Protein AF-A0A7J2X1M9-F1 (afdb_monomer_lite)

Secondary structure (DSSP, 8-state):
---SHHHHHHHHHHHHHHTT-EEEEEEEETTTTEEEEEEEEEEEETTEEEEEEEEEEEEEESS-BTTHHHHHT-SS---EEEEEHHHHHHHHHTT--EEEEEETTS-EEEE-HHHHHHHHHHTT-EEE-TTT--EEEEEEGGGSEEE-S--

pLDDT: mean 91.97, std 7.59, range [44.28, 98.38]

Structure (mmCIF, N/CA/C/O backbone):
data_AF-A0A7J2X1M9-F1
#
_entry.id   AF-A0A7J2X1M9-F1
#
loop_
_atom_site.group_PDB
_atom_site.id
_atom_site.type_symbol
_atom_site.label_atom_id
_atom_site.label_alt_id
_atom_site.label_comp_id
_atom_site.label_asym_id
_atom_site.label_entity_id
_atom_site.label_seq_id
_atom_site.pdbx_PDB_ins_code
_atom_site.Cartn_x
_atom_site.Cartn_y
_atom_site.Cartn_z
_atom_site.occupancy
_atom_site.B_iso_or_equiv
_atom_site.auth_seq_id
_atom_site.auth_comp_id
_atom_site.auth_asym_id
_atom_site.auth_atom_id
_atom_site.pdbx_PDB_model_num
ATOM 1 N N . MET A 1 1 ? 13.468 11.947 7.287 1.00 73.00 1 MET A N 1
ATOM 2 C CA . MET A 1 1 ? 13.832 10.705 6.574 1.00 73.00 1 MET A CA 1
ATOM 3 C C . MET A 1 1 ? 13.543 9.525 7.494 1.00 73.00 1 MET A C 1
ATOM 5 O O . MET A 1 1 ? 13.814 9.646 8.677 1.00 73.00 1 MET A O 1
ATOM 9 N N . ILE A 1 2 ? 12.913 8.462 6.999 1.00 77.12 2 ILE A N 1
ATOM 10 C CA . ILE A 1 2 ? 12.613 7.226 7.734 1.00 77.12 2 ILE A CA 1
ATOM 11 C C . ILE A 1 2 ? 13.771 6.263 7.492 1.00 77.12 2 ILE A C 1
ATOM 13 O O . ILE A 1 2 ? 13.978 5.830 6.360 1.00 77.12 2 ILE A O 1
ATOM 17 N N . GLU A 1 3 ? 14.535 5.933 8.524 1.00 77.69 3 GLU A N 1
ATOM 18 C CA . GLU A 1 3 ? 15.701 5.048 8.384 1.00 77.69 3 GLU A CA 1
ATOM 19 C C . GLU A 1 3 ? 15.398 3.631 8.855 1.00 77.69 3 GLU A C 1
ATOM 21 O O . GLU A 1 3 ? 15.983 2.660 8.365 1.00 77.69 3 GLU A O 1
ATOM 26 N N . ARG A 1 4 ? 14.442 3.502 9.779 1.00 83.38 4 ARG A N 1
ATOM 27 C CA . ARG A 1 4 ? 14.062 2.227 10.383 1.00 83.38 4 ARG A CA 1
ATOM 28 C C . ARG A 1 4 ? 12.600 1.920 10.126 1.00 83.38 4 ARG A C 1
ATOM 30 O O . ARG A 1 4 ? 11.722 2.773 10.199 1.00 83.38 4 ARG A O 1
ATOM 37 N N . ILE A 1 5 ? 12.317 0.641 9.918 1.00 85.00 5 ILE A N 1
ATOM 38 C CA . ILE A 1 5 ? 10.947 0.169 9.709 1.00 85.00 5 ILE A CA 1
ATOM 39 C C . ILE A 1 5 ? 10.023 0.425 10.908 1.00 85.00 5 ILE A C 1
ATOM 41 O O . ILE A 1 5 ? 8.818 0.591 10.740 1.00 85.00 5 ILE A O 1
ATOM 45 N N . HIS A 1 6 ? 10.581 0.471 12.119 1.00 86.31 6 HIS A N 1
ATOM 46 C CA . HIS A 1 6 ? 9.833 0.793 13.331 1.00 86.31 6 HIS A CA 1
ATOM 47 C C . HIS A 1 6 ? 9.353 2.248 13.309 1.00 86.31 6 HIS A C 1
ATOM 49 O O . HIS A 1 6 ? 8.169 2.479 13.508 1.00 86.31 6 HIS A O 1
ATOM 55 N N . GLU A 1 7 ? 10.206 3.200 12.912 1.00 88.69 7 GLU A N 1
ATOM 56 C CA . GLU A 1 7 ? 9.814 4.612 12.743 1.00 88.69 7 GLU A CA 1
ATOM 57 C C . GLU A 1 7 ? 8.686 4.758 11.721 1.00 88.69 7 GLU A C 1
ATOM 59 O O . GLU A 1 7 ? 7.741 5.520 11.905 1.00 88.69 7 GLU A O 1
ATOM 64 N N . ALA A 1 8 ? 8.780 3.997 10.634 1.00 89.06 8 ALA A N 1
ATOM 65 C CA . ALA A 1 8 ? 7.771 3.959 9.593 1.00 89.06 8 ALA A CA 1
ATOM 66 C C . ALA A 1 8 ? 6.432 3.403 10.116 1.00 89.06 8 ALA A C 1
ATOM 68 O O . ALA A 1 8 ? 5.372 3.960 9.840 1.00 89.06 8 ALA A O 1
ATOM 69 N N . THR A 1 9 ? 6.502 2.345 10.929 1.00 92.50 9 THR A N 1
ATOM 70 C CA . THR A 1 9 ? 5.346 1.712 11.583 1.00 92.50 9 THR A CA 1
ATOM 71 C C . THR A 1 9 ? 4.675 2.675 12.551 1.00 92.50 9 THR A C 1
ATOM 73 O O . THR A 1 9 ? 3.455 2.815 12.513 1.00 92.50 9 THR A O 1
ATOM 76 N N . AS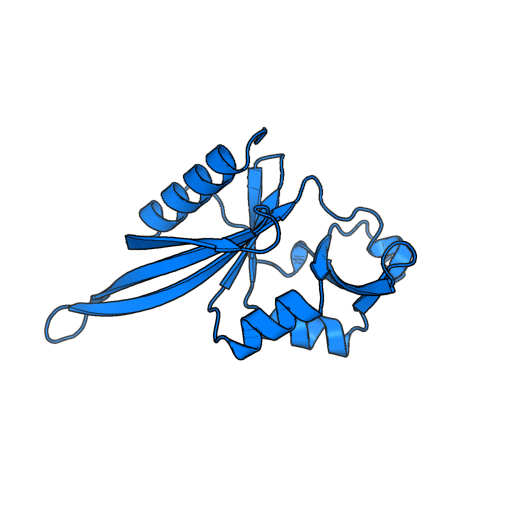P A 1 10 ? 5.457 3.387 13.360 1.00 92.44 10 ASP A N 1
ATOM 77 C CA . ASP A 1 10 ? 4.947 4.354 14.329 1.00 92.44 10 ASP A CA 1
ATOM 78 C C . ASP A 1 10 ? 4.287 5.552 13.649 1.00 92.44 10 ASP A C 1
ATOM 80 O O . ASP A 1 10 ? 3.246 6.020 14.103 1.00 92.44 10 ASP A O 1
ATOM 84 N N . LYS A 1 11 ? 4.850 6.035 12.535 1.00 91.56 11 LYS A N 1
ATOM 85 C CA . LYS A 1 11 ? 4.233 7.115 11.757 1.00 91.56 11 LYS A CA 1
ATOM 86 C C . LYS A 1 11 ? 2.890 6.698 11.165 1.00 91.56 11 LYS A C 1
ATOM 88 O O . LYS A 1 11 ? 1.919 7.431 11.318 1.00 91.56 11 LYS A O 1
ATOM 93 N N . VAL A 1 12 ? 2.813 5.518 10.546 1.00 94.12 12 VAL A N 1
ATOM 94 C CA . VAL A 1 12 ? 1.541 5.000 10.013 1.00 94.12 12 VAL A CA 1
ATOM 95 C C . VAL A 1 12 ? 0.530 4.786 11.137 1.00 94.12 12 VAL A C 1
ATOM 97 O O . VAL A 1 12 ? -0.627 5.163 10.991 1.00 94.12 12 VAL A O 1
ATOM 100 N N . LYS A 1 13 ? 0.962 4.234 12.277 1.00 95.31 13 LYS A N 1
ATOM 101 C CA . LYS A 1 13 ? 0.113 4.065 13.460 1.00 95.31 13 LYS A CA 1
ATOM 102 C C . LYS A 1 13 ? -0.481 5.403 13.911 1.00 95.31 13 LYS A C 1
ATOM 104 O O . LYS A 1 13 ? -1.699 5.508 13.997 1.00 95.31 13 LYS A O 1
ATOM 109 N N . LYS A 1 14 ? 0.360 6.420 14.133 1.00 93.81 14 LYS A N 1
ATOM 110 C CA . LYS A 1 14 ? -0.073 7.760 14.563 1.00 93.81 14 LYS A CA 1
ATOM 111 C C . LYS A 1 14 ? -1.048 8.393 13.576 1.00 93.81 14 LYS A C 1
ATOM 113 O O . LYS A 1 14 ? -2.052 8.956 13.993 1.00 93.81 14 LYS A O 1
ATOM 118 N N . LEU A 1 15 ? -0.774 8.273 12.279 1.00 93.88 15 LEU A N 1
ATOM 119 C CA . LEU A 1 15 ? -1.663 8.763 11.232 1.00 93.88 15 LEU A CA 1
ATOM 120 C C . LEU A 1 15 ? -3.033 8.068 11.283 1.00 93.88 15 LEU A C 1
ATOM 122 O O . LEU A 1 15 ? -4.062 8.732 11.264 1.00 93.88 15 LEU A O 1
ATOM 126 N N . LEU A 1 16 ? -3.067 6.736 11.381 1.00 94.19 16 LEU A N 1
ATOM 127 C CA . LEU A 1 16 ? -4.323 5.984 11.477 1.00 94.19 16 LEU A CA 1
ATOM 128 C C . LEU A 1 16 ? -5.107 6.343 12.749 1.00 94.19 16 LEU A C 1
ATOM 130 O O . LEU A 1 16 ? -6.327 6.476 12.696 1.00 94.19 16 LEU A O 1
ATOM 134 N N . GLU A 1 17 ? -4.418 6.550 13.870 1.00 94.38 17 GLU A N 1
ATOM 135 C CA . GLU A 1 17 ? -5.031 6.999 15.126 1.00 94.38 17 GLU A CA 1
ATOM 136 C C . GLU A 1 17 ? -5.632 8.405 14.999 1.00 94.38 17 GLU A C 1
ATOM 138 O O . GLU A 1 17 ? -6.779 8.609 15.397 1.00 94.38 17 GLU A O 1
ATOM 143 N N . LYS A 1 18 ? -4.925 9.346 14.357 1.00 92.69 18 LYS A N 1
ATOM 144 C CA . LYS A 1 18 ? -5.465 10.677 14.020 1.00 92.69 18 LYS A CA 1
ATOM 145 C C . LYS A 1 18 ? -6.706 10.598 13.127 1.00 92.69 18 LYS A C 1
ATOM 147 O O . LYS A 1 18 ? -7.650 11.354 13.320 1.00 92.69 18 LYS A O 1
ATOM 152 N N . LEU A 1 19 ? -6.744 9.644 12.194 1.00 91.12 19 LEU A N 1
ATOM 153 C CA . LEU A 1 19 ? -7.903 9.384 11.328 1.00 91.12 19 LEU A CA 1
ATOM 154 C C . LEU A 1 19 ? -9.072 8.678 12.053 1.00 91.12 19 LEU A C 1
ATOM 156 O O . LEU A 1 19 ? -10.083 8.348 11.425 1.00 91.12 19 LEU A O 1
ATOM 160 N N . GLY A 1 20 ? -8.956 8.446 13.365 1.00 92.81 20 GLY A N 1
ATOM 161 C CA . GLY A 1 20 ? -10.013 7.891 14.209 1.00 92.81 20 GLY A CA 1
ATOM 162 C C . GLY A 1 20 ? -10.056 6.364 14.253 1.00 92.81 20 GLY A C 1
ATOM 163 O O . GLY A 1 20 ? -11.079 5.800 14.644 1.00 92.81 20 GLY A O 1
ATOM 164 N N . TYR A 1 21 ? -8.984 5.681 13.845 1.00 95.69 21 TYR A N 1
ATOM 165 C CA . TYR A 1 21 ? -8.864 4.230 13.984 1.00 95.69 21 TYR A CA 1
ATOM 166 C C . TYR A 1 21 ? -8.164 3.852 15.290 1.00 95.69 21 TYR A C 1
ATOM 168 O O . TYR A 1 21 ? -7.210 4.488 15.722 1.00 95.69 21 TYR A O 1
ATOM 176 N N . THR A 1 22 ? -8.582 2.745 15.892 1.00 96.69 22 THR A N 1
ATOM 177 C CA . THR A 1 22 ? -7.855 2.089 16.978 1.00 96.69 22 THR A CA 1
ATOM 178 C C . THR A 1 22 ? -7.030 0.945 16.404 1.00 96.69 22 THR A C 1
ATOM 180 O O . THR A 1 22 ? -7.570 0.060 15.738 1.00 96.69 22 THR A O 1
ATOM 183 N N . VAL A 1 23 ? -5.719 0.943 16.659 1.00 96.69 23 VAL A N 1
ATOM 184 C CA . VAL A 1 23 ? -4.841 -0.163 16.257 1.00 96.69 23 VAL A CA 1
ATOM 185 C C . VAL A 1 23 ? -4.936 -1.289 17.281 1.00 96.69 23 VAL A C 1
ATOM 187 O O . VAL A 1 23 ? -4.403 -1.186 18.380 1.00 96.69 23 VAL A O 1
ATOM 190 N N . GLU A 1 24 ? -5.598 -2.381 16.907 1.00 96.62 24 GLU A N 1
ATOM 191 C CA . GLU A 1 24 ? -5.792 -3.547 17.778 1.00 96.62 24 GLU A CA 1
ATOM 192 C C . GLU A 1 24 ? -4.554 -4.449 17.766 1.00 96.62 24 GLU A C 1
ATOM 194 O O . GLU A 1 24 ? -4.132 -4.978 18.794 1.00 96.62 24 GLU A O 1
ATOM 199 N N . ARG A 1 25 ? -3.962 -4.649 16.581 1.00 96.50 25 ARG A N 1
ATOM 200 C CA . ARG A 1 25 ? -2.809 -5.536 16.404 1.00 96.50 25 ARG A CA 1
ATOM 201 C C . ARG A 1 25 ? -1.977 -5.152 15.188 1.00 96.50 25 ARG A C 1
ATOM 203 O O . ARG A 1 25 ? -2.509 -4.766 14.153 1.00 96.50 25 ARG A O 1
ATOM 210 N N . ILE A 1 26 ? -0.663 -5.353 15.290 1.00 95.62 26 ILE A N 1
ATOM 211 C CA . ILE A 1 26 ? 0.275 -5.249 14.166 1.00 95.62 26 ILE A CA 1
ATOM 212 C C . ILE A 1 26 ? 1.013 -6.584 14.029 1.00 95.62 26 ILE A C 1
ATOM 214 O O . ILE A 1 26 ? 1.640 -7.057 14.977 1.00 95.62 26 ILE A O 1
ATOM 218 N N . LYS A 1 27 ? 0.943 -7.207 12.850 1.00 94.19 27 LYS A N 1
ATOM 219 C CA . LYS A 1 27 ? 1.647 -8.455 12.519 1.00 94.19 27 LYS A CA 1
ATOM 220 C C . LYS A 1 27 ? 2.800 -8.176 11.560 1.00 94.19 27 LYS A C 1
ATOM 222 O O . LYS A 1 27 ? 2.651 -7.428 10.595 1.00 94.19 27 LYS A O 1
ATOM 227 N N . VAL A 1 28 ? 3.943 -8.805 11.808 1.00 90.62 28 VAL A N 1
ATOM 228 C CA . VAL A 1 28 ? 5.107 -8.773 10.914 1.00 90.62 28 VAL A CA 1
ATOM 229 C C . VAL A 1 28 ? 4.916 -9.804 9.806 1.00 90.62 28 VAL A C 1
ATOM 231 O O . VAL A 1 28 ? 4.659 -10.967 10.096 1.00 90.62 28 VAL A O 1
ATOM 234 N N . VAL A 1 29 ? 5.039 -9.385 8.545 1.00 87.56 29 VAL A N 1
ATOM 235 C CA . VAL A 1 29 ? 4.830 -10.249 7.369 1.00 87.56 29 VAL A CA 1
ATOM 236 C C . VAL A 1 29 ? 5.913 -10.004 6.310 1.00 87.56 29 VAL A C 1
ATOM 238 O O . VAL A 1 29 ? 6.565 -8.958 6.317 1.00 87.56 29 VAL A O 1
ATOM 241 N N . HIS A 1 30 ? 6.147 -11.001 5.447 1.00 77.25 30 HIS A N 1
ATOM 242 C CA . HIS A 1 30 ? 7.118 -10.996 4.337 1.00 77.25 30 HIS A CA 1
ATOM 243 C C . HIS A 1 30 ? 8.505 -10.424 4.695 1.00 77.25 30 HIS A C 1
ATOM 245 O O . HIS A 1 30 ? 8.815 -9.256 4.447 1.00 77.25 30 HIS A O 1
ATOM 251 N N . PHE A 1 31 ? 9.359 -11.273 5.283 1.00 68.31 31 PHE A N 1
ATOM 252 C CA . PHE A 1 31 ? 10.761 -10.964 5.626 1.00 68.31 31 PHE A CA 1
ATOM 253 C C . PHE A 1 31 ? 10.943 -9.703 6.476 1.00 68.31 31 PHE A C 1
ATOM 255 O O . PHE A 1 31 ? 11.950 -9.001 6.386 1.00 68.31 31 PHE A O 1
ATOM 262 N N . GLY A 1 32 ? 9.931 -9.378 7.277 1.00 70.06 32 GLY A N 1
ATOM 263 C CA . GLY A 1 32 ? 9.982 -8.243 8.174 1.00 70.06 32 GLY A CA 1
ATOM 264 C C . GLY A 1 32 ? 9.914 -6.890 7.486 1.00 70.06 32 GLY A C 1
ATOM 265 O O . GLY A 1 32 ? 10.090 -5.912 8.198 1.00 70.06 32 GLY A O 1
ATOM 266 N N . ARG A 1 33 ? 9.624 -6.792 6.180 1.00 78.38 33 ARG A N 1
ATOM 267 C CA . ARG A 1 33 ? 9.493 -5.512 5.454 1.00 78.38 33 ARG A CA 1
ATOM 268 C C . ARG A 1 33 ? 8.061 -5.072 5.211 1.00 78.38 33 ARG A C 1
ATOM 270 O O . ARG A 1 33 ? 7.861 -3.950 4.770 1.00 78.38 33 ARG A O 1
ATOM 277 N N . HIS A 1 34 ? 7.084 -5.913 5.518 1.00 92.31 34 HIS A N 1
ATOM 278 C CA . HIS A 1 34 ? 5.674 -5.558 5.437 1.00 92.31 34 HIS A CA 1
ATOM 279 C C . HIS A 1 34 ? 5.017 -5.717 6.814 1.00 92.31 34 HIS A C 1
ATOM 281 O O . HI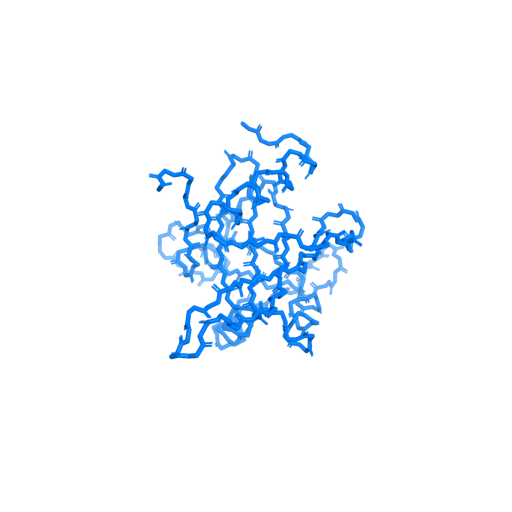S A 1 34 ? 5.543 -6.399 7.708 1.00 92.31 34 HIS A O 1
ATOM 287 N N . ARG A 1 35 ? 3.880 -5.059 7.020 1.00 94.38 35 ARG A N 1
ATOM 288 C CA . ARG A 1 35 ? 3.088 -5.168 8.252 1.00 94.38 35 ARG A CA 1
ATOM 289 C C . ARG A 1 35 ? 1.614 -5.315 7.911 1.00 94.38 35 ARG A C 1
ATOM 291 O O . ARG A 1 35 ? 1.132 -4.648 7.008 1.00 94.38 35 ARG A O 1
ATOM 298 N N . LEU A 1 36 ? 0.897 -6.143 8.659 1.00 95.81 36 LEU A N 1
ATOM 299 C CA . LEU A 1 36 ? -0.562 -6.189 8.619 1.00 95.81 36 LEU A CA 1
ATOM 300 C C . LEU A 1 36 ? -1.104 -5.560 9.902 1.00 95.81 36 LEU A C 1
ATOM 302 O O . LEU A 1 36 ? -0.851 -6.065 10.995 1.00 95.81 36 LEU A O 1
ATOM 306 N N . PHE A 1 37 ? -1.828 -4.461 9.752 1.00 97.38 37 PHE A N 1
ATOM 307 C CA . PHE A 1 37 ? -2.527 -3.757 10.813 1.00 97.38 37 PHE A CA 1
ATOM 308 C C . PHE A 1 37 ? -3.968 -4.258 10.857 1.00 97.38 37 PHE A C 1
ATOM 310 O O . PHE A 1 37 ? -4.690 -4.195 9.862 1.00 97.38 37 PHE A O 1
ATOM 317 N N . GLU A 1 38 ? -4.385 -4.749 12.014 1.00 97.31 38 GLU A N 1
ATOM 318 C CA . GLU A 1 38 ? -5.785 -5.017 12.325 1.00 97.31 38 GLU A CA 1
ATOM 319 C C . GLU A 1 38 ? -6.289 -3.837 13.151 1.00 97.31 38 GLU A C 1
ATOM 321 O O . GLU A 1 38 ? -5.762 -3.536 14.226 1.00 97.31 38 GLU A O 1
ATOM 326 N N . LEU A 1 39 ? -7.268 -3.133 12.599 1.00 97.44 39 LEU A N 1
ATOM 327 C CA . LEU A 1 39 ? -7.801 -1.888 13.122 1.00 97.44 39 LEU A CA 1
ATOM 328 C C . LEU A 1 39 ? -9.268 -2.057 13.488 1.00 97.44 39 LEU A C 1
ATOM 330 O O . LEU A 1 39 ? -9.966 -2.938 12.974 1.00 97.44 39 LEU A O 1
ATOM 334 N N . SER A 1 40 ? -9.760 -1.141 14.304 1.00 97.00 40 SER A N 1
ATOM 335 C CA . SER A 1 40 ? -11.186 -0.935 14.483 1.00 97.00 40 SER A CA 1
ATOM 336 C C . SER A 1 40 ? -11.553 0.545 14.449 1.00 97.00 40 SER A C 1
ATOM 338 O O . SER A 1 40 ? -10.705 1.413 14.646 1.00 97.00 40 SER A O 1
ATOM 340 N N . ARG A 1 41 ? -12.821 0.840 14.170 1.00 95.50 41 ARG A N 1
ATOM 341 C CA . ARG A 1 41 ? -13.393 2.182 14.278 1.00 95.50 41 ARG A CA 1
ATOM 342 C C . ARG A 1 41 ? -14.808 2.088 14.823 1.00 95.50 41 ARG A C 1
ATOM 344 O O . ARG A 1 41 ? -15.567 1.202 14.427 1.00 95.50 41 ARG A O 1
ATOM 351 N N . LEU A 1 42 ? -15.151 3.005 15.721 1.00 94.00 42 LEU A N 1
ATOM 352 C CA . LEU A 1 42 ? -16.526 3.191 16.168 1.00 94.00 42 LEU A CA 1
ATOM 353 C C . LEU A 1 42 ? -17.254 4.084 15.165 1.00 94.00 42 LEU A C 1
ATOM 355 O O . LEU A 1 42 ? -16.823 5.204 14.897 1.00 94.00 42 LEU A O 1
ATOM 359 N N . ILE A 1 43 ? -18.346 3.576 14.607 1.00 92.31 43 ILE A N 1
ATOM 360 C CA . ILE A 1 43 ? -19.215 4.313 13.692 1.00 92.31 43 ILE A CA 1
ATOM 361 C C . ILE A 1 43 ? -20.508 4.647 14.442 1.00 92.31 43 ILE A C 1
ATOM 363 O O . ILE A 1 43 ? -21.147 3.719 14.950 1.00 92.31 43 ILE A O 1
ATOM 367 N N . PRO A 1 44 ? -20.894 5.934 14.541 1.00 91.75 44 PRO A N 1
ATOM 368 C CA . PRO A 1 44 ? -22.180 6.320 15.103 1.00 91.75 44 PRO A CA 1
ATOM 369 C C . PRO A 1 44 ? -23.334 5.675 14.334 1.00 91.75 44 PRO A C 1
ATOM 371 O O . PRO A 1 44 ? -23.337 5.605 13.107 1.00 91.75 44 PRO A O 1
ATOM 374 N N . THR A 1 45 ? -24.331 5.221 15.072 1.00 91.25 45 THR A N 1
ATOM 375 C CA . THR A 1 45 ? -25.581 4.650 14.570 1.00 91.25 45 THR A CA 1
ATOM 376 C C . THR A 1 45 ? -26.739 5.267 15.346 1.00 91.25 45 THR A C 1
ATOM 378 O O . THR A 1 45 ? -26.530 5.889 16.387 1.00 91.25 45 THR A O 1
ATOM 381 N N . PHE A 1 46 ? -27.972 5.065 14.884 1.00 88.38 46 PHE A N 1
ATOM 382 C CA . PHE A 1 46 ? -29.157 5.580 15.576 1.00 88.38 46 PHE A CA 1
ATOM 383 C C . PHE A 1 46 ? -29.268 5.098 17.039 1.00 88.38 46 PHE A C 1
ATOM 385 O O . PHE A 1 46 ? -29.786 5.816 17.886 1.00 88.38 46 PHE A O 1
ATOM 392 N N . SER A 1 47 ? -28.743 3.909 17.356 1.00 90.00 47 SER A N 1
ATOM 393 C CA . SER A 1 47 ? -28.826 3.278 18.680 1.00 90.00 47 SER A CA 1
ATOM 394 C C . SER A 1 47 ? -27.515 3.311 19.483 1.00 90.00 47 SER A C 1
ATOM 396 O O . SER A 1 47 ? -27.380 2.562 20.448 1.00 90.00 47 SER A O 1
ATOM 398 N N . GLY A 1 48 ? -26.524 4.117 19.082 1.00 91.62 48 GLY A N 1
ATOM 399 C CA . GLY A 1 48 ? -25.218 4.190 19.747 1.00 91.62 48 GLY A CA 1
ATOM 400 C C . GLY A 1 48 ? -24.059 4.045 18.767 1.00 91.62 48 GLY A C 1
ATOM 401 O O . GLY A 1 48 ? -24.004 4.757 17.770 1.00 91.62 48 GLY A O 1
ATOM 402 N N . TYR A 1 49 ? -23.133 3.120 19.020 1.00 90.81 49 TYR A N 1
ATOM 403 C CA . TYR A 1 49 ? -21.939 2.934 18.188 1.00 90.81 49 TYR A CA 1
ATOM 404 C C . TYR A 1 49 ? -21.774 1.481 17.756 1.00 90.81 49 TYR A C 1
ATOM 406 O O . TYR A 1 49 ? -21.929 0.567 18.564 1.00 90.81 49 TYR A O 1
ATOM 414 N N . ASN A 1 50 ? -21.382 1.278 16.499 1.00 93.50 50 ASN A N 1
ATOM 415 C CA . ASN A 1 50 ? -20.968 -0.024 15.993 1.00 93.50 50 ASN A CA 1
ATOM 416 C C . ASN A 1 50 ? -19.444 -0.075 15.823 1.00 93.50 50 ASN A C 1
ATOM 418 O O . ASN A 1 50 ? -18.850 0.845 15.258 1.00 93.50 50 ASN A O 1
ATOM 422 N N . LYS A 1 51 ? -18.806 -1.157 16.283 1.00 94.12 51 LYS A N 1
ATOM 423 C CA . LYS A 1 51 ? -17.364 -1.382 16.117 1.00 94.12 51 LYS A CA 1
ATOM 424 C C . LYS A 1 51 ? -17.110 -2.131 14.811 1.00 94.12 51 LYS A C 1
ATOM 426 O O . LYS A 1 51 ? -17.325 -3.338 14.728 1.00 94.12 51 LYS A O 1
ATOM 431 N N . VAL A 1 52 ? -16.588 -1.430 13.811 1.00 95.50 52 VAL A N 1
ATOM 432 C CA . VAL A 1 52 ? -16.216 -2.014 12.515 1.00 95.50 52 VAL A CA 1
ATOM 433 C C . VAL A 1 52 ? -14.724 -2.323 12.498 1.00 95.50 52 VAL A C 1
ATOM 435 O O . VAL A 1 52 ? -13.921 -1.528 12.982 1.00 95.50 52 VAL A O 1
ATOM 438 N N . LYS A 1 53 ? -14.347 -3.491 11.968 1.00 96.00 53 LYS A N 1
ATOM 439 C CA . LYS A 1 53 ? -12.951 -3.940 11.867 1.00 96.00 53 LYS A CA 1
ATOM 440 C C . LYS A 1 53 ? -12.406 -3.720 10.461 1.00 96.00 53 LYS A C 1
ATOM 442 O O . LYS A 1 53 ? -13.115 -3.953 9.487 1.00 96.00 53 LYS A O 1
ATOM 447 N N . TYR A 1 54 ? -11.132 -3.352 10.377 1.00 97.00 54 TYR A N 1
ATOM 448 C CA . TYR A 1 54 ? -10.421 -3.135 9.120 1.00 97.00 54 TYR A CA 1
ATOM 449 C C . TYR A 1 54 ? -9.062 -3.837 9.142 1.00 97.00 54 TYR A C 1
ATOM 451 O O . TYR A 1 54 ? -8.433 -3.983 10.189 1.00 97.00 54 TYR A O 1
ATOM 459 N N . LYS A 1 55 ? -8.593 -4.254 7.971 1.00 97.56 55 LYS A N 1
ATOM 460 C CA . LYS A 1 55 ? -7.255 -4.781 7.721 1.00 97.56 55 LYS A CA 1
ATOM 461 C C . LYS A 1 55 ? -6.525 -3.832 6.784 1.00 97.56 55 LYS A C 1
ATOM 463 O O . LYS A 1 55 ? -6.968 -3.617 5.657 1.00 97.56 55 LYS A O 1
ATOM 468 N N . VAL A 1 56 ? -5.398 -3.301 7.233 1.00 97.62 56 VAL A N 1
ATOM 469 C CA . VAL A 1 56 ? -4.540 -2.418 6.440 1.00 97.62 56 VAL A CA 1
ATOM 470 C C . VAL A 1 56 ? -3.174 -3.063 6.293 1.00 97.62 56 VAL A C 1
ATOM 472 O O . VAL A 1 56 ? -2.545 -3.441 7.279 1.00 97.62 56 VAL A O 1
ATOM 475 N N . TYR A 1 57 ? -2.706 -3.211 5.063 1.00 97.44 57 TYR A N 1
ATOM 476 C CA . TYR A 1 57 ? -1.392 -3.769 4.778 1.00 97.44 57 TYR A CA 1
ATOM 477 C C . TYR A 1 57 ? -0.399 -2.653 4.480 1.00 97.44 57 TYR A C 1
ATOM 479 O O . TYR A 1 57 ? -0.675 -1.780 3.673 1.00 97.44 57 TYR A O 1
ATOM 487 N N . VAL A 1 58 ? 0.762 -2.666 5.119 1.00 96.25 58 VAL A N 1
ATOM 488 C CA . VAL A 1 58 ? 1.761 -1.602 5.004 1.00 96.25 58 VAL A CA 1
ATOM 489 C C . VAL A 1 58 ? 3.019 -2.154 4.356 1.00 96.25 58 VAL A C 1
ATOM 491 O O . VAL A 1 58 ? 3.589 -3.146 4.823 1.00 96.25 58 VAL A O 1
ATOM 494 N N . VAL A 1 59 ? 3.456 -1.490 3.290 1.00 94.81 59 VAL A N 1
ATOM 495 C CA . VAL A 1 59 ? 4.634 -1.825 2.491 1.00 94.81 59 VAL A CA 1
ATOM 496 C C . VAL A 1 59 ? 5.639 -0.691 2.592 1.00 94.81 59 VAL A C 1
ATOM 498 O O . VAL A 1 59 ? 5.355 0.439 2.204 1.00 94.81 59 VAL A O 1
ATOM 501 N N . TYR A 1 60 ? 6.842 -0.993 3.076 1.00 92.06 60 TYR A N 1
ATOM 502 C CA . TYR A 1 60 ? 7.921 -0.011 3.131 1.00 92.06 60 TYR A CA 1
ATOM 503 C C . TYR A 1 60 ? 8.779 -0.086 1.876 1.00 92.06 60 TYR A C 1
ATOM 505 O O . TYR A 1 60 ? 9.381 -1.120 1.576 1.00 92.06 60 TYR A O 1
ATOM 513 N N . GLN A 1 61 ? 8.871 1.036 1.172 1.00 89.69 61 GLN A N 1
ATOM 514 C CA . GLN A 1 61 ? 9.679 1.198 -0.028 1.00 89.69 61 GLN A CA 1
ATOM 515 C C . GLN A 1 61 ? 10.754 2.252 0.218 1.00 89.69 61 GLN A C 1
ATOM 517 O O . GLN A 1 61 ? 10.540 3.254 0.893 1.00 89.69 61 GLN A O 1
ATOM 522 N N . ARG A 1 62 ? 11.959 2.019 -0.306 1.00 87.19 62 ARG A N 1
ATOM 523 C CA . ARG A 1 62 ? 13.053 2.988 -0.145 1.00 87.19 62 ARG A CA 1
ATOM 524 C C . ARG A 1 62 ? 12.808 4.228 -0.991 1.00 87.19 62 ARG A C 1
ATOM 526 O O . ARG A 1 62 ? 12.915 5.340 -0.494 1.00 87.19 62 ARG A O 1
ATOM 533 N N . GLU A 1 63 ? 12.468 4.010 -2.248 1.00 90.12 63 GLU A N 1
ATOM 534 C CA . GLU A 1 63 ? 12.238 5.046 -3.239 1.00 90.12 63 GLU A CA 1
ATOM 535 C C . GLU A 1 63 ? 11.134 4.589 -4.195 1.00 90.12 63 GLU A C 1
ATOM 537 O O . GLU A 1 63 ? 10.931 3.376 -4.347 1.00 90.12 63 GLU A O 1
ATOM 542 N N . PRO A 1 64 ? 10.418 5.535 -4.818 1.00 91.38 64 PRO A N 1
ATOM 543 C CA . PRO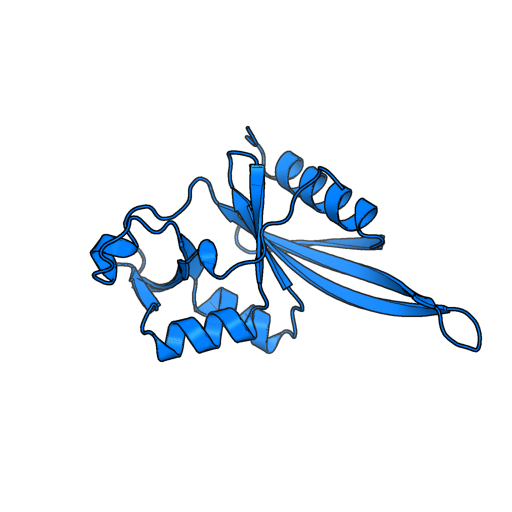 A 1 64 ? 9.518 5.216 -5.909 1.00 91.38 64 PRO A CA 1
ATOM 544 C C . PRO A 1 64 ? 10.286 4.688 -7.121 1.00 91.38 64 PRO A C 1
ATOM 546 O O . PRO A 1 64 ? 11.466 4.972 -7.343 1.00 91.38 64 PRO A O 1
ATOM 549 N N . LEU A 1 65 ? 9.579 3.924 -7.938 1.00 91.31 65 LEU A N 1
ATOM 550 C CA . LEU A 1 65 ? 10.033 3.443 -9.226 1.00 91.31 65 LEU A CA 1
ATOM 551 C C . LEU A 1 65 ? 10.092 4.608 -10.220 1.00 91.31 65 LEU A C 1
ATOM 553 O O . LEU A 1 65 ? 9.061 5.062 -10.706 1.00 91.31 65 LEU A O 1
ATOM 557 N N . LYS A 1 66 ? 11.299 5.072 -10.547 1.00 88.44 66 LYS A N 1
ATOM 558 C CA . LYS A 1 66 ? 11.502 6.238 -11.431 1.00 88.44 66 LYS A CA 1
ATOM 559 C C . LYS A 1 66 ? 11.476 5.928 -12.927 1.00 88.44 66 LYS A C 1
ATOM 561 O O . LYS A 1 66 ? 11.507 6.830 -13.746 1.00 88.44 66 LYS A O 1
ATOM 566 N N . TYR A 1 67 ? 11.482 4.654 -13.306 1.00 86.38 67 TYR A N 1
ATOM 567 C CA . TYR A 1 67 ? 11.558 4.235 -14.709 1.00 86.38 67 TYR A CA 1
ATOM 568 C C . TYR A 1 67 ? 10.222 3.731 -15.262 1.00 86.38 67 TYR A C 1
ATOM 570 O O . TYR A 1 67 ? 10.205 3.130 -16.336 1.00 86.38 67 TYR A O 1
ATOM 578 N N . PHE A 1 68 ? 9.117 3.941 -14.540 1.00 91.38 68 PHE A N 1
ATOM 579 C CA . PHE A 1 68 ? 7.786 3.508 -14.965 1.00 91.38 68 PHE A CA 1
ATOM 580 C C . PHE A 1 68 ? 7.437 4.068 -16.349 1.00 91.38 68 PHE A C 1
ATOM 582 O O . PHE A 1 68 ? 7.137 3.292 -17.255 1.00 91.38 68 PHE A O 1
ATOM 589 N N . SER A 1 69 ? 7.608 5.376 -16.558 1.00 90.00 69 SER A N 1
ATOM 590 C CA . SER A 1 69 ? 7.311 6.020 -17.843 1.00 90.00 69 SER A CA 1
ATOM 591 C C . SER A 1 69 ? 8.089 5.424 -19.000 1.00 90.00 69 SER A C 1
ATOM 593 O O . SER A 1 69 ? 7.516 5.088 -20.029 1.00 90.00 69 SER A O 1
ATOM 595 N N . LYS A 1 70 ? 9.383 5.156 -18.804 1.00 87.88 70 LYS A N 1
ATOM 596 C CA . LYS A 1 70 ? 10.204 4.474 -19.810 1.00 87.88 70 LYS A CA 1
ATOM 597 C C . LYS A 1 70 ? 9.733 3.041 -20.076 1.00 87.88 70 LYS A C 1
ATOM 599 O O . LYS A 1 70 ? 9.853 2.558 -21.200 1.00 87.88 70 LYS A O 1
ATOM 604 N N . MET A 1 71 ? 9.248 2.333 -19.055 1.00 87.44 71 MET A N 1
ATOM 605 C CA . MET A 1 71 ? 8.773 0.954 -19.201 1.00 87.44 71 MET A CA 1
ATOM 606 C C . MET A 1 71 ? 7.468 0.857 -19.985 1.00 87.44 71 MET A C 1
ATOM 608 O O . MET A 1 71 ? 7.323 -0.089 -20.758 1.00 87.44 71 MET A O 1
ATOM 612 N N . TYR A 1 72 ? 6.567 1.819 -19.794 1.00 89.62 72 TYR A N 1
ATOM 613 C CA . TYR A 1 72 ? 5.217 1.806 -20.362 1.00 89.62 72 TYR A CA 1
ATOM 614 C C . TYR A 1 72 ? 4.968 2.916 -21.391 1.00 89.62 72 TYR A C 1
ATOM 616 O O . TYR A 1 72 ? 3.844 3.094 -21.835 1.00 89.62 72 TYR A O 1
ATOM 624 N N . LYS A 1 73 ? 6.030 3.605 -21.828 1.00 87.88 73 LYS A N 1
ATOM 625 C CA . LYS A 1 73 ? 6.028 4.645 -22.871 1.00 87.88 73 LYS A CA 1
ATOM 626 C C . LYS A 1 73 ? 5.127 5.852 -22.561 1.00 87.88 73 LYS A C 1
ATOM 628 O O . LYS A 1 73 ? 4.500 6.386 -23.468 1.00 87.88 73 LYS A O 1
ATOM 633 N N . TYR A 1 74 ? 5.096 6.294 -21.305 1.00 85.94 74 TYR A N 1
ATOM 634 C CA . TYR A 1 74 ? 4.480 7.577 -20.947 1.00 85.94 74 TYR A CA 1
ATOM 635 C C . TYR A 1 74 ? 5.406 8.738 -21.323 1.00 85.94 74 TYR A C 1
ATOM 637 O O . TYR A 1 74 ? 6.627 8.611 -21.205 1.00 85.94 74 TYR A O 1
ATOM 645 N N . GLU A 1 75 ? 4.819 9.852 -21.763 1.00 83.38 75 GLU A N 1
ATOM 646 C CA . GLU A 1 75 ? 5.550 11.073 -22.134 1.00 83.38 75 GLU A CA 1
ATOM 647 C C . GLU A 1 75 ? 6.080 11.828 -20.909 1.00 83.38 75 GLU A C 1
ATOM 649 O O . GLU A 1 75 ? 7.185 12.366 -20.940 1.00 83.38 75 GLU A O 1
ATOM 654 N N . GLU A 1 76 ? 5.314 11.829 -19.819 1.00 85.88 76 GLU A N 1
ATOM 655 C CA . GLU A 1 76 ? 5.684 12.474 -18.561 1.00 85.88 76 GLU A CA 1
ATOM 656 C C . GLU A 1 76 ? 6.397 11.502 -17.619 1.00 85.88 76 GLU A C 1
ATOM 658 O O . GLU A 1 76 ? 6.129 10.297 -17.627 1.00 85.88 76 GLU A O 1
ATOM 663 N N . ASP A 1 77 ? 7.276 12.024 -16.761 1.00 87.62 77 ASP A N 1
ATOM 664 C CA . ASP A 1 77 ? 7.917 11.249 -15.699 1.00 87.62 77 ASP A CA 1
ATOM 665 C C . ASP A 1 77 ? 6.912 10.929 -14.582 1.00 87.62 77 ASP A C 1
ATOM 667 O O . ASP A 1 77 ? 6.498 11.786 -13.802 1.00 87.62 77 ASP A O 1
ATOM 671 N N . VAL A 1 78 ? 6.547 9.653 -14.485 1.00 92.31 78 VAL A N 1
ATOM 672 C CA . VAL A 1 78 ? 5.575 9.111 -13.539 1.00 92.31 78 VAL A CA 1
ATOM 673 C C . VAL A 1 78 ? 6.317 8.222 -12.554 1.00 92.31 78 VAL A C 1
ATOM 675 O O . VAL A 1 78 ? 6.952 7.230 -12.918 1.00 92.31 78 VAL A O 1
ATOM 678 N N . GLU A 1 79 ? 6.228 8.571 -11.276 1.00 94.38 79 GLU A N 1
ATOM 679 C CA . GLU A 1 79 ? 6.669 7.705 -10.189 1.00 94.38 79 GLU A CA 1
ATOM 680 C C . GLU A 1 79 ? 5.663 6.564 -9.976 1.00 94.38 79 GLU A C 1
ATOM 682 O O . GLU A 1 79 ? 4.450 6.755 -10.067 1.00 94.38 79 GLU A O 1
ATOM 687 N N . ALA A 1 80 ? 6.149 5.370 -9.640 1.00 95.81 80 ALA A N 1
ATOM 688 C CA . ALA A 1 80 ? 5.289 4.226 -9.337 1.00 95.81 80 ALA A CA 1
ATOM 689 C C . ALA A 1 80 ? 5.725 3.470 -8.074 1.00 95.81 80 ALA A C 1
ATOM 691 O O . ALA A 1 80 ? 6.865 3.571 -7.621 1.00 95.81 80 ALA A O 1
ATOM 692 N N . ILE A 1 81 ? 4.821 2.677 -7.505 1.00 95.38 81 ILE A N 1
ATOM 693 C CA . ILE A 1 81 ? 5.144 1.649 -6.511 1.00 95.38 81 ILE A CA 1
ATOM 694 C C . ILE A 1 81 ? 5.485 0.339 -7.220 1.00 95.38 81 ILE A C 1
ATOM 696 O O . ILE A 1 81 ? 5.039 0.094 -8.338 1.00 95.38 81 ILE A O 1
ATOM 700 N N . GLY A 1 82 ? 6.263 -0.521 -6.562 1.00 94.25 82 GLY A N 1
ATOM 701 C CA . GLY A 1 82 ? 6.470 -1.912 -6.968 1.00 94.25 82 GLY A CA 1
ATOM 702 C C . GLY A 1 82 ? 6.050 -2.887 -5.868 1.00 94.25 82 GLY A C 1
ATOM 703 O O . GLY A 1 82 ? 6.562 -2.814 -4.748 1.00 94.25 82 GLY A O 1
ATOM 704 N N . ILE A 1 83 ? 5.157 -3.826 -6.172 1.00 94.44 83 ILE A N 1
ATOM 705 C CA . ILE A 1 83 ? 4.755 -4.895 -5.245 1.00 94.44 83 ILE A CA 1
ATOM 706 C C . ILE A 1 83 ? 4.723 -6.242 -5.965 1.00 94.44 83 ILE A C 1
ATOM 708 O O . ILE A 1 83 ? 4.326 -6.334 -7.123 1.00 94.44 83 ILE A O 1
ATOM 712 N N . ASN A 1 84 ? 5.158 -7.310 -5.295 1.00 94.94 84 ASN A N 1
ATOM 713 C CA . ASN A 1 84 ? 5.039 -8.658 -5.843 1.00 94.94 84 ASN A CA 1
ATOM 714 C C . ASN A 1 84 ? 3.567 -8.980 -6.141 1.00 94.94 84 ASN A C 1
ATOM 716 O O . ASN A 1 84 ? 2.713 -8.847 -5.263 1.00 94.94 84 ASN A O 1
ATOM 720 N N . TYR A 1 85 ? 3.289 -9.468 -7.352 1.00 96.56 85 TYR A N 1
ATOM 721 C CA . TYR A 1 85 ? 1.939 -9.834 -7.789 1.00 96.56 85 TYR A CA 1
ATOM 722 C C . TYR A 1 85 ? 1.292 -10.854 -6.844 1.00 96.56 85 TYR A C 1
ATOM 724 O O . TYR A 1 85 ? 0.145 -10.694 -6.447 1.00 96.56 85 TYR A O 1
ATOM 732 N N . SER A 1 86 ? 2.049 -11.872 -6.419 1.00 95.31 86 SER A N 1
ATOM 733 C CA . SER A 1 86 ? 1.573 -12.891 -5.473 1.00 95.31 86 SER A CA 1
ATOM 734 C C . SER A 1 86 ? 1.185 -12.308 -4.115 1.00 95.31 86 SER A C 1
ATOM 736 O O . SER A 1 86 ? 0.212 -12.757 -3.514 1.00 95.31 86 SER A O 1
ATOM 738 N N . VAL A 1 87 ? 1.915 -11.292 -3.643 1.00 95.31 87 VAL A N 1
ATOM 739 C CA . VAL A 1 87 ? 1.574 -10.578 -2.409 1.00 95.31 87 VAL A CA 1
ATOM 740 C C . VAL A 1 87 ? 0.275 -9.817 -2.616 1.00 95.31 87 VAL A C 1
ATOM 742 O O . VAL A 1 87 ? -0.648 -10.027 -1.840 1.00 95.31 87 VAL A O 1
ATOM 745 N N . LEU A 1 88 ? 0.180 -8.989 -3.665 1.00 97.06 88 LEU A N 1
ATOM 746 C CA . LEU A 1 88 ? -1.014 -8.184 -3.940 1.00 97.06 88 LEU A CA 1
ATOM 747 C C . LEU A 1 88 ? -2.267 -9.056 -4.095 1.00 97.06 88 LEU A C 1
ATOM 749 O O . LEU A 1 88 ? -3.275 -8.785 -3.448 1.00 97.06 88 LEU A O 1
ATOM 753 N N . LYS A 1 89 ? -2.173 -10.144 -4.864 1.00 97.38 89 LYS A N 1
ATOM 754 C CA . LYS A 1 89 ? -3.250 -11.128 -5.009 1.00 97.38 89 LYS A CA 1
ATOM 755 C C . LYS A 1 89 ? -3.664 -11.728 -3.662 1.00 97.38 89 LYS A C 1
ATOM 757 O O . LYS A 1 89 ? -4.842 -11.728 -3.332 1.00 97.38 89 LYS A O 1
ATOM 762 N N . GLY A 1 90 ? -2.700 -12.115 -2.824 1.00 96.56 90 GLY A N 1
ATOM 763 C CA . GLY A 1 90 ? -2.984 -12.593 -1.468 1.00 96.56 90 GLY A CA 1
ATOM 764 C C . GLY A 1 90 ? -3.680 -11.556 -0.572 1.00 96.56 90 GLY A C 1
ATOM 765 O O . GLY A 1 90 ? -4.470 -11.936 0.295 1.00 96.56 90 GLY A O 1
ATOM 766 N N . LEU A 1 91 ? -3.431 -10.254 -0.774 1.00 97.12 91 LEU A N 1
ATOM 767 C CA . LEU A 1 91 ? -4.152 -9.184 -0.068 1.00 97.12 91 LEU A CA 1
ATOM 768 C C . LEU A 1 91 ? -5.623 -9.122 -0.491 1.00 97.12 91 LEU A C 1
ATOM 770 O O . LEU A 1 91 ? -6.485 -8.978 0.378 1.00 97.12 91 LEU A O 1
ATOM 774 N N . VAL A 1 92 ? -5.895 -9.249 -1.794 1.00 97.50 92 VAL A N 1
ATOM 775 C CA . VAL A 1 92 ? -7.257 -9.307 -2.349 1.00 97.50 92 VAL A CA 1
ATOM 776 C C . VAL A 1 92 ? -7.999 -10.516 -1.784 1.00 97.50 92 VAL A C 1
ATOM 778 O O . VAL A 1 92 ? -9.036 -10.348 -1.147 1.00 97.50 92 VAL A O 1
ATOM 781 N N . ASP A 1 93 ? -7.408 -11.708 -1.890 1.00 96.88 93 ASP A N 1
ATOM 782 C CA . ASP A 1 93 ? -8.004 -12.961 -1.406 1.00 96.88 93 ASP A CA 1
ATOM 783 C C . ASP A 1 93 ? -8.279 -12.933 0.114 1.00 96.88 93 ASP A C 1
ATOM 785 O O . ASP A 1 93 ? -9.231 -13.534 0.613 1.00 96.88 93 ASP A O 1
ATOM 789 N N . SER A 1 94 ? -7.465 -12.192 0.876 1.00 94.56 94 SER A N 1
ATOM 790 C CA . SER A 1 94 ? -7.598 -12.048 2.335 1.00 94.56 94 SER A CA 1
ATOM 791 C C . SER A 1 94 ? -8.544 -10.923 2.784 1.00 94.56 94 SER A C 1
ATOM 793 O O . SER A 1 94 ? -8.651 -10.667 3.998 1.00 94.56 94 SER A O 1
ATOM 795 N N . ASN A 1 95 ? -9.212 -10.252 1.838 1.00 94.94 95 ASN A N 1
ATOM 796 C CA . ASN A 1 95 ? -10.072 -9.087 2.060 1.00 94.94 95 ASN A CA 1
ATOM 797 C C . ASN A 1 95 ? -9.367 -7.975 2.857 1.00 94.94 95 ASN A C 1
ATOM 799 O O . ASN A 1 95 ? -9.894 -7.454 3.844 1.00 94.94 95 ASN A O 1
ATOM 803 N N . VAL A 1 96 ? -8.130 -7.648 2.480 1.00 96.94 96 VAL A N 1
ATOM 804 C CA . VAL A 1 96 ? -7.435 -6.470 3.010 1.00 96.94 96 VAL A CA 1
ATOM 805 C C . VAL A 1 96 ? -8.109 -5.217 2.457 1.00 96.94 96 VAL A C 1
ATOM 807 O O . VAL A 1 96 ? -8.261 -5.073 1.249 1.00 96.94 96 VAL A O 1
ATOM 810 N N . ASN A 1 97 ? -8.500 -4.295 3.339 1.00 97.44 97 ASN A N 1
ATOM 811 C CA . ASN A 1 97 ? -9.270 -3.112 2.956 1.00 97.44 97 ASN A CA 1
ATOM 812 C C . ASN A 1 97 ? -8.420 -2.085 2.203 1.00 97.44 97 ASN A C 1
ATOM 814 O O . ASN A 1 97 ? -8.895 -1.475 1.252 1.00 97.44 97 ASN A O 1
ATOM 818 N N . LEU A 1 98 ? -7.178 -1.879 2.646 1.00 97.00 98 LEU A N 1
ATOM 819 C CA . LEU A 1 98 ? -6.257 -0.898 2.077 1.00 97.00 98 LEU A CA 1
ATOM 820 C C . LEU A 1 98 ? -4.826 -1.419 2.126 1.00 97.00 98 LEU A C 1
ATOM 822 O O . LEU A 1 98 ? -4.424 -2.069 3.094 1.00 97.00 98 LEU A O 1
ATOM 826 N N . VAL A 1 99 ? -4.040 -1.068 1.115 1.00 97.56 99 VAL A N 1
ATOM 827 C CA . VAL A 1 99 ? -2.581 -1.134 1.166 1.00 97.56 99 VAL A CA 1
ATOM 828 C C . VAL A 1 99 ? -2.017 0.281 1.256 1.00 97.56 99 VAL A C 1
ATOM 830 O O . VAL A 1 99 ? -2.466 1.167 0.537 1.00 97.56 99 VAL A O 1
ATOM 833 N N . ILE A 1 100 ? -1.055 0.494 2.153 1.00 97.00 100 ILE A N 1
ATOM 834 C CA . ILE A 1 100 ? -0.325 1.749 2.331 1.00 97.00 100 ILE A CA 1
ATOM 835 C C . ILE A 1 100 ? 1.136 1.515 1.953 1.00 97.00 100 ILE A C 1
ATOM 837 O O . ILE A 1 100 ? 1.823 0.690 2.557 1.00 97.00 100 ILE A O 1
ATOM 841 N N . PHE A 1 101 ? 1.623 2.276 0.984 1.00 95.75 101 PHE A N 1
ATOM 842 C CA . PHE A 1 101 ? 3.021 2.340 0.589 1.00 95.75 101 PHE A CA 1
ATOM 843 C C . PHE A 1 101 ? 3.684 3.514 1.296 1.00 95.75 101 PHE A C 1
ATOM 845 O O . PHE A 1 101 ? 3.205 4.641 1.211 1.00 95.75 101 PHE A O 1
ATOM 852 N N . VAL A 1 102 ? 4.777 3.250 2.004 1.00 94.44 102 VAL A N 1
ATOM 853 C CA . VAL A 1 102 ? 5.504 4.253 2.787 1.00 94.44 102 VAL A CA 1
ATOM 854 C C . VAL A 1 102 ? 6.915 4.378 2.241 1.00 94.44 102 VAL A C 1
ATOM 856 O O . VAL A 1 102 ? 7.681 3.410 2.270 1.00 94.44 102 VAL A O 1
ATOM 859 N N . PHE A 1 103 ? 7.264 5.576 1.781 1.00 92.88 103 PHE A N 1
ATOM 860 C CA . PHE A 1 103 ? 8.589 5.885 1.259 1.00 92.88 103 PHE A CA 1
ATOM 861 C C . PHE A 1 103 ? 9.551 6.382 2.340 1.00 92.88 103 PHE A C 1
ATOM 863 O O . PHE A 1 103 ? 9.149 6.908 3.380 1.00 92.88 103 PHE A O 1
ATOM 870 N N . ARG A 1 104 ? 10.860 6.255 2.083 1.00 91.31 104 ARG A N 1
ATOM 871 C CA . ARG A 1 104 ? 11.927 6.715 2.993 1.00 91.31 104 ARG A CA 1
ATOM 872 C C . ARG A 1 104 ? 11.875 8.224 3.257 1.00 91.31 104 ARG A C 1
ATOM 874 O O . ARG A 1 104 ? 12.275 8.682 4.328 1.00 91.31 104 ARG A O 1
ATOM 881 N N . ASP A 1 105 ? 11.405 9.012 2.299 1.00 90.81 105 ASP A N 1
ATOM 882 C CA . ASP A 1 105 ? 11.228 10.458 2.470 1.00 90.81 105 ASP A CA 1
ATOM 883 C C . ASP A 1 105 ? 10.049 10.811 3.399 1.00 90.81 105 ASP A C 1
ATOM 885 O O . ASP A 1 105 ? 10.024 11.901 3.964 1.00 90.81 105 ASP A O 1
ATOM 889 N N . GLY A 1 106 ? 9.156 9.855 3.670 1.00 89.12 106 GLY A N 1
ATOM 890 C CA . GLY A 1 106 ? 7.988 10.008 4.529 1.00 89.12 106 GLY A CA 1
ATOM 891 C C . GLY A 1 106 ? 6.666 10.111 3.774 1.00 89.12 106 GLY A C 1
ATOM 892 O O . GLY A 1 106 ? 5.630 10.104 4.434 1.00 89.12 106 GLY A O 1
ATOM 893 N N . ARG A 1 107 ? 6.674 10.167 2.435 1.00 92.56 107 ARG A N 1
ATOM 894 C CA . ARG A 1 107 ? 5.440 10.142 1.641 1.00 92.56 107 ARG A CA 1
ATOM 895 C C . ARG A 1 107 ? 4.721 8.809 1.822 1.00 92.56 107 ARG A C 1
ATOM 897 O O . ARG A 1 107 ? 5.351 7.748 1.828 1.00 92.56 107 ARG A O 1
ATOM 904 N N . MET A 1 108 ? 3.401 8.874 1.967 1.00 94.75 108 MET A N 1
ATOM 905 C CA . MET A 1 108 ? 2.545 7.711 2.164 1.00 94.75 108 MET A CA 1
ATOM 906 C C . MET A 1 108 ? 1.412 7.722 1.151 1.00 94.75 108 MET A C 1
ATOM 908 O O . MET A 1 108 ? 0.698 8.711 1.037 1.00 94.75 108 MET A O 1
ATOM 912 N N . TYR A 1 109 ? 1.227 6.617 0.443 1.00 96.25 109 TYR A N 1
ATOM 913 C CA . TYR A 1 109 ? 0.187 6.475 -0.570 1.00 96.25 109 TYR A CA 1
ATOM 914 C C . TYR A 1 109 ? -0.674 5.263 -0.256 1.00 96.25 109 TYR A C 1
ATOM 916 O O . TYR A 1 109 ? -0.143 4.216 0.106 1.00 96.25 109 TYR A O 1
ATOM 924 N N . ALA A 1 110 ? -1.987 5.388 -0.395 1.00 97.06 110 ALA A N 1
ATOM 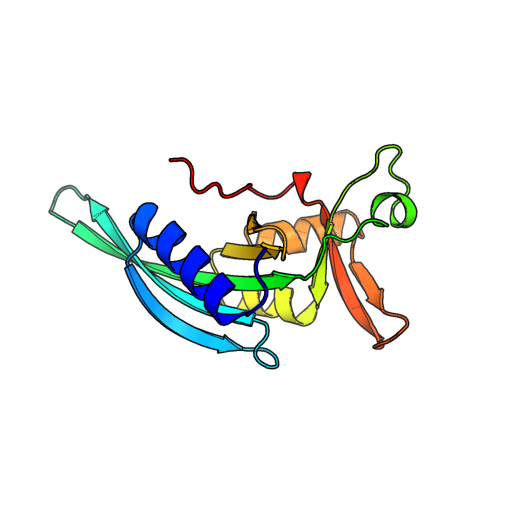925 C CA . ALA A 1 110 ? -2.939 4.325 -0.124 1.00 97.06 110 ALA A CA 1
ATOM 926 C C . ALA A 1 110 ? -3.789 3.992 -1.348 1.00 97.06 110 ALA A C 1
ATOM 928 O O . ALA A 1 110 ? -4.163 4.874 -2.118 1.00 97.06 110 ALA A O 1
ATOM 929 N N . GLY A 1 111 ? -4.143 2.720 -1.487 1.00 97.56 111 GLY A N 1
ATOM 930 C CA . GLY A 1 111 ? -5.112 2.260 -2.479 1.00 97.56 111 GLY A CA 1
ATOM 931 C C . GLY A 1 111 ? -5.769 0.956 -2.046 1.00 97.56 111 GLY A C 1
ATOM 932 O O . GLY A 1 111 ? -5.287 0.281 -1.126 1.00 97.56 111 GLY A O 1
ATOM 933 N N . LYS A 1 112 ? -6.886 0.596 -2.684 1.00 98.06 112 LYS A N 1
ATOM 934 C CA . LYS A 1 112 ? -7.512 -0.705 -2.441 1.00 98.06 112 LYS A CA 1
ATOM 935 C C . LYS A 1 112 ? -6.763 -1.780 -3.229 1.00 98.06 112 LYS A C 1
ATOM 937 O O . LYS A 1 112 ? -6.549 -1.598 -4.425 1.00 98.06 112 LYS A O 1
ATOM 942 N N . PRO A 1 113 ? -6.392 -2.914 -2.607 1.00 98.38 113 PRO A N 1
ATOM 943 C CA . PRO A 1 113 ? -5.659 -3.969 -3.302 1.00 98.38 113 PRO A CA 1
ATOM 944 C C . PRO A 1 113 ? -6.345 -4.474 -4.577 1.00 98.38 113 PRO A C 1
ATOM 946 O O . PRO A 1 113 ? -5.661 -4.755 -5.554 1.00 98.38 113 PRO A O 1
ATOM 949 N N . SER A 1 114 ? -7.677 -4.572 -4.567 1.00 97.94 114 SER A N 1
ATOM 950 C CA . SER A 1 114 ? -8.462 -5.054 -5.707 1.00 97.94 114 SER A CA 1
ATOM 951 C C . SER A 1 114 ? -8.441 -4.091 -6.890 1.00 97.94 114 SER A C 1
ATOM 953 O O . SER A 1 114 ? -8.302 -4.543 -8.016 1.00 97.94 114 SER A O 1
ATOM 955 N N . GLU A 1 115 ? -8.539 -2.784 -6.628 1.00 98.06 115 GLU A N 1
ATOM 956 C CA . GLU A 1 115 ? -8.491 -1.741 -7.664 1.00 98.06 115 GLU A CA 1
ATOM 957 C C . GLU A 1 115 ? -7.099 -1.717 -8.305 1.00 98.06 115 GLU A C 1
ATOM 959 O O . GLU A 1 115 ? -6.977 -1.868 -9.512 1.00 98.06 115 GLU A O 1
ATOM 964 N N . ILE A 1 116 ? -6.039 -1.699 -7.485 1.00 98.25 116 ILE A N 1
ATOM 965 C CA . ILE A 1 116 ? -4.649 -1.741 -7.973 1.00 98.25 116 ILE A CA 1
ATOM 966 C C . ILE A 1 116 ? -4.394 -2.981 -8.838 1.00 98.25 116 ILE A C 1
ATOM 968 O O . ILE A 1 116 ? -3.686 -2.900 -9.839 1.00 98.25 116 ILE A O 1
ATOM 972 N N . LEU A 1 117 ? -4.900 -4.147 -8.418 1.00 98.19 117 LEU A N 1
ATOM 973 C CA . LEU A 1 117 ? -4.693 -5.395 -9.148 1.00 98.19 117 LEU A CA 1
ATOM 974 C C . LEU A 1 117 ? -5.417 -5.379 -10.496 1.00 98.19 117 LEU A C 1
ATOM 976 O O . LEU A 1 117 ? -4.792 -5.726 -11.491 1.00 98.19 117 LEU A O 1
ATOM 980 N N . MET A 1 118 ? -6.686 -4.969 -10.508 1.00 98.00 118 MET A N 1
ATOM 981 C CA . MET A 1 118 ? -7.513 -4.881 -11.713 1.00 98.00 118 MET A CA 1
ATOM 982 C C . MET A 1 118 ? -6.889 -3.927 -12.733 1.00 98.00 118 MET A C 1
ATOM 984 O O . MET A 1 118 ? -6.553 -4.349 -13.834 1.00 98.00 118 MET A O 1
ATOM 988 N N . ASP A 1 119 ? -6.603 -2.693 -12.321 1.00 97.50 119 ASP A N 1
ATOM 989 C CA . ASP A 1 119 ? -6.011 -1.670 -13.184 1.00 97.50 119 ASP A CA 1
ATOM 990 C C . ASP A 1 119 ? -4.651 -2.123 -13.745 1.00 97.50 119 ASP A C 1
ATOM 992 O O . ASP A 1 119 ? -4.353 -1.950 -14.923 1.00 97.50 119 ASP A O 1
ATOM 996 N N . ALA A 1 120 ? -3.810 -2.758 -12.919 1.00 96.88 120 ALA A N 1
ATOM 997 C CA . ALA A 1 120 ? -2.516 -3.255 -13.375 1.00 96.88 120 ALA A CA 1
ATOM 998 C C . ALA A 1 120 ? -2.618 -4.448 -14.340 1.00 96.88 120 ALA A C 1
ATOM 1000 O O . ALA A 1 120 ? -1.707 -4.642 -15.151 1.00 96.88 120 ALA A O 1
ATOM 1001 N N . GLU A 1 121 ? -3.659 -5.275 -14.224 1.00 96.62 121 GLU A N 1
ATOM 1002 C CA . GLU A 1 121 ? -3.940 -6.359 -15.167 1.00 96.62 121 GLU A CA 1
ATOM 1003 C C . GLU A 1 121 ? -4.451 -5.800 -16.500 1.00 96.62 121 GLU A C 1
ATOM 1005 O O . GLU A 1 121 ? -3.915 -6.185 -17.542 1.00 96.62 121 GLU A O 1
ATOM 1010 N N . ASP A 1 122 ? -5.385 -4.850 -16.458 1.00 96.75 122 ASP A N 1
ATOM 1011 C CA . ASP A 1 122 ? -5.998 -4.229 -17.637 1.00 96.75 122 ASP A CA 1
ATOM 1012 C C . ASP A 1 122 ? -4.985 -3.410 -18.452 1.00 96.75 122 ASP A C 1
ATOM 1014 O O . ASP A 1 122 ? -4.893 -3.548 -19.673 1.00 96.75 122 ASP A O 1
ATOM 1018 N N . GLU A 1 123 ? -4.149 -2.622 -17.776 1.00 95.38 123 GLU A N 1
ATOM 1019 C CA . GLU A 1 123 ? -3.150 -1.751 -18.410 1.00 95.38 123 GLU A CA 1
ATOM 1020 C C . GLU A 1 123 ? -1.812 -2.464 -18.690 1.00 95.38 123 GLU A C 1
ATOM 1022 O O . GLU A 1 123 ? -0.862 -1.888 -19.232 1.00 95.38 123 GLU A O 1
ATOM 1027 N N . GLY A 1 124 ? -1.692 -3.738 -18.305 1.00 95.12 124 GLY A N 1
ATOM 1028 C CA . GLY A 1 124 ? -0.481 -4.528 -18.522 1.00 95.12 124 GLY A CA 1
ATOM 1029 C C . GLY A 1 124 ? 0.731 -4.051 -17.712 1.00 95.12 124 GLY A C 1
ATOM 1030 O O . GLY A 1 124 ? 1.877 -4.268 -18.121 1.00 95.12 124 GLY A O 1
ATOM 1031 N N . TRP A 1 125 ? 0.523 -3.446 -16.538 1.00 96.56 125 TRP A N 1
ATOM 1032 C CA . TRP A 1 125 ? 1.600 -2.942 -15.672 1.00 96.56 125 TRP A CA 1
ATOM 1033 C C . TRP A 1 125 ? 2.295 -4.011 -14.807 1.00 96.56 125 TRP A C 1
ATOM 1035 O O . TRP A 1 125 ? 3.007 -3.721 -13.830 1.00 96.56 125 TRP A O 1
ATOM 1045 N N . ILE A 1 126 ? 2.133 -5.279 -15.182 1.00 96.38 126 ILE A N 1
ATOM 1046 C CA . ILE A 1 126 ? 2.723 -6.436 -14.514 1.00 96.38 126 ILE A CA 1
ATOM 1047 C C . ILE A 1 126 ? 3.896 -6.952 -15.340 1.00 96.38 126 ILE A C 1
ATOM 1049 O O . ILE A 1 126 ? 3.750 -7.351 -16.494 1.00 96.38 126 ILE A O 1
ATOM 1053 N N . ARG A 1 127 ? 5.082 -7.019 -14.728 1.00 93.94 127 ARG A N 1
ATOM 1054 C CA . ARG A 1 127 ? 6.296 -7.507 -15.397 1.00 93.94 127 ARG A CA 1
ATOM 1055 C C . ARG A 1 127 ? 7.014 -8.560 -14.586 1.00 93.94 127 ARG A C 1
ATOM 1057 O O . ARG A 1 127 ? 7.076 -8.497 -13.364 1.00 93.94 127 ARG A O 1
ATOM 1064 N N . THR A 1 128 ? 7.637 -9.495 -15.287 1.00 94.50 128 THR A N 1
ATOM 1065 C CA . THR A 1 128 ? 8.543 -10.463 -14.673 1.00 94.50 128 THR A CA 1
ATOM 1066 C C . THR A 1 128 ? 9.893 -9.804 -14.399 1.00 94.50 128 THR A C 1
ATOM 1068 O O . THR A 1 128 ? 10.571 -9.327 -15.313 1.00 94.50 128 THR A O 1
ATOM 1071 N N . SER A 1 129 ? 10.296 -9.778 -13.131 1.00 89.38 129 SER A N 1
ATOM 1072 C CA . SER A 1 129 ? 11.619 -9.342 -12.694 1.00 89.38 129 SER A CA 1
ATOM 1073 C C . SER A 1 129 ? 12.692 -10.240 -13.306 1.00 89.38 129 SER A C 1
ATOM 1075 O O . SER A 1 129 ? 12.728 -11.438 -13.043 1.00 89.38 129 SER A O 1
ATOM 1077 N N . LYS A 1 130 ? 13.632 -9.662 -14.063 1.00 88.12 130 LYS A N 1
ATOM 1078 C CA . LYS A 1 130 ? 14.784 -10.413 -14.598 1.00 88.12 130 LYS A CA 1
ATOM 1079 C C . LYS A 1 130 ? 15.691 -10.974 -13.496 1.00 88.12 130 LYS A C 1
ATOM 1081 O O . LYS A 1 130 ? 16.386 -11.952 -13.727 1.00 88.12 130 LYS A O 1
ATOM 1086 N N . LYS A 1 131 ? 15.706 -10.338 -12.318 1.00 87.00 131 LYS A N 1
ATOM 1087 C CA . LYS A 1 131 ? 16.582 -10.708 -11.197 1.00 87.00 131 LYS A CA 1
ATOM 1088 C C . LYS A 1 131 ? 16.031 -11.880 -10.388 1.00 87.00 131 LYS A C 1
ATOM 1090 O O . LYS A 1 131 ? 16.804 -12.717 -9.945 1.00 87.00 131 LYS A O 1
ATOM 1095 N N . THR A 1 132 ? 14.724 -11.888 -10.135 1.00 87.62 132 THR A N 1
ATOM 1096 C CA . THR A 1 132 ? 14.090 -12.858 -9.225 1.00 87.62 132 THR A CA 1
ATOM 1097 C C . THR A 1 132 ? 13.159 -13.835 -9.936 1.00 87.62 132 THR A C 1
ATOM 1099 O O . THR A 1 132 ? 12.757 -14.818 -9.332 1.00 87.62 132 THR A O 1
ATOM 1102 N N . GLY A 1 133 ? 12.790 -13.581 -11.196 1.00 92.62 133 GLY A N 1
ATOM 1103 C CA . GLY A 1 133 ? 11.775 -14.355 -11.920 1.00 92.62 133 GLY A CA 1
ATOM 1104 C C . GLY A 1 133 ? 10.341 -14.100 -11.443 1.00 92.62 133 GLY A C 1
ATOM 1105 O O . GLY A 1 133 ? 9.396 -14.645 -12.005 1.00 92.62 133 GLY A O 1
ATOM 1106 N N . GLU A 1 134 ? 10.149 -13.260 -10.426 1.00 93.25 134 GLU A N 1
ATOM 1107 C CA . GLU A 1 134 ? 8.833 -12.978 -9.857 1.00 93.25 134 GLU A CA 1
ATOM 1108 C C . GLU A 1 134 ? 8.077 -11.936 -10.683 1.00 93.25 134 GLU A C 1
ATOM 1110 O O . GLU A 1 134 ? 8.665 -10.980 -11.193 1.00 93.25 134 GLU A O 1
ATOM 1115 N N . LYS A 1 135 ? 6.751 -12.076 -10.760 1.00 96.56 135 LYS A N 1
ATOM 1116 C CA . LYS A 1 135 ? 5.880 -11.029 -11.301 1.00 96.56 135 LYS A CA 1
ATOM 1117 C C . LYS A 1 135 ? 5.771 -9.874 -10.306 1.00 96.56 135 LYS A C 1
ATOM 1119 O O . LYS A 1 135 ? 5.445 -10.082 -9.136 1.00 96.56 135 LYS A O 1
ATOM 1124 N N . ILE A 1 136 ? 6.016 -8.664 -10.789 1.00 95.50 136 ILE A N 1
ATOM 1125 C CA . ILE A 1 136 ? 5.943 -7.410 -10.045 1.00 95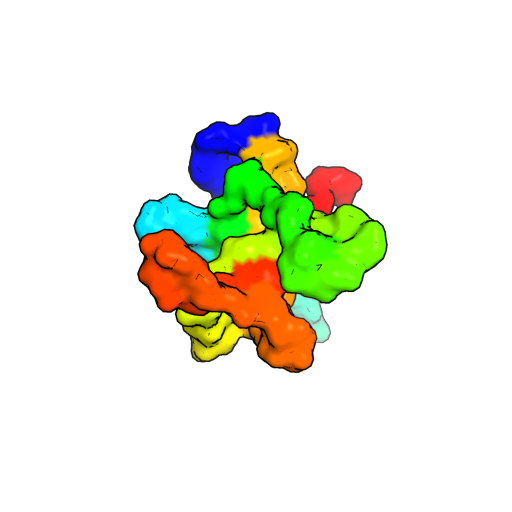.50 136 ILE A CA 1
ATOM 1126 C C . ILE A 1 136 ? 4.879 -6.536 -10.701 1.00 95.50 136 ILE A C 1
ATOM 1128 O O . ILE A 1 136 ? 4.936 -6.283 -11.905 1.00 95.50 136 ILE A O 1
ATOM 1132 N N . VAL A 1 137 ? 3.931 -6.079 -9.893 1.00 96.88 137 VAL A N 1
ATOM 1133 C CA . VAL A 1 137 ? 2.971 -5.032 -10.235 1.00 96.88 137 VAL A CA 1
ATOM 1134 C C . VAL A 1 137 ? 3.677 -3.695 -10.058 1.00 96.88 137 VAL A C 1
ATOM 1136 O O . VAL A 1 137 ? 4.236 -3.432 -8.989 1.00 96.88 137 VAL A O 1
ATOM 1139 N N . ASN A 1 138 ? 3.668 -2.869 -11.100 1.00 96.12 138 ASN A N 1
ATOM 1140 C CA . ASN A 1 138 ? 4.193 -1.510 -11.066 1.00 96.12 138 ASN A CA 1
ATOM 1141 C C . ASN A 1 138 ? 2.994 -0.577 -11.180 1.00 96.12 138 ASN A C 1
ATOM 1143 O O . ASN A 1 138 ? 2.275 -0.675 -12.159 1.00 9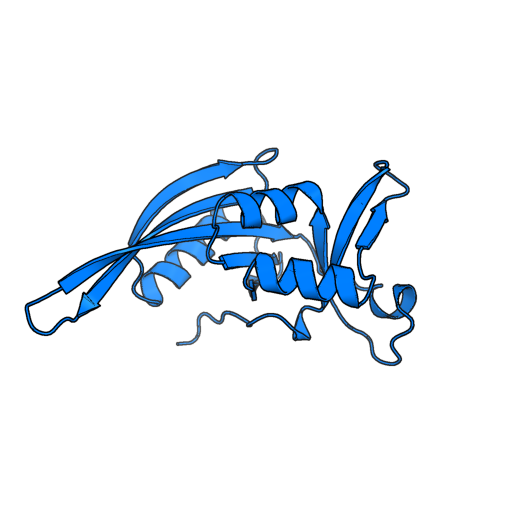6.12 138 ASN A O 1
ATOM 1147 N N . TYR A 1 139 ? 2.746 0.284 -10.202 1.00 97.00 139 TYR A N 1
ATOM 1148 C CA . TYR A 1 139 ? 1.502 1.056 -10.184 1.00 97.00 139 TYR A CA 1
ATOM 1149 C C . TYR A 1 139 ? 1.773 2.545 -9.955 1.00 97.00 139 TYR A C 1
ATOM 1151 O O . TYR A 1 139 ? 2.456 2.863 -8.976 1.00 97.00 139 TYR A O 1
ATOM 1159 N N . PRO A 1 140 ? 1.297 3.455 -10.823 1.00 96.19 140 PRO A N 1
ATOM 1160 C CA . PRO A 1 140 ? 1.532 4.891 -10.684 1.00 96.19 140 PRO A CA 1
ATOM 1161 C C . PRO A 1 140 ? 1.116 5.433 -9.314 1.00 96.19 140 PRO A C 1
ATOM 1163 O O . PRO A 1 140 ? 0.004 5.188 -8.849 1.00 96.19 140 PRO A O 1
ATOM 1166 N N . VAL A 1 141 ? 1.979 6.226 -8.670 1.00 94.88 141 VAL A N 1
ATOM 1167 C CA . VAL A 1 141 ? 1.626 6.867 -7.385 1.00 94.88 141 VAL A CA 1
ATOM 1168 C C . VAL A 1 141 ? 0.531 7.921 -7.550 1.00 94.88 141 VAL A C 1
ATOM 1170 O O . VAL A 1 141 ? -0.163 8.232 -6.588 1.00 94.88 141 VAL A O 1
ATOM 1173 N N . THR A 1 142 ? 0.364 8.456 -8.762 1.00 93.88 142 THR A N 1
ATOM 1174 C CA . THR A 1 142 ? -0.671 9.438 -9.122 1.00 93.88 142 THR A CA 1
ATOM 1175 C C . THR A 1 142 ? -2.085 8.863 -9.063 1.00 93.88 142 THR A C 1
ATOM 1177 O O . THR A 1 142 ? -3.031 9.619 -8.874 1.00 93.88 142 THR A O 1
ATOM 1180 N N . LEU A 1 143 ? -2.226 7.538 -9.166 1.00 95.75 143 LEU A N 1
ATOM 1181 C CA . LEU A 1 143 ? -3.499 6.825 -9.038 1.00 95.75 143 LEU A CA 1
ATOM 1182 C C . LEU A 1 143 ? -3.767 6.344 -7.601 1.00 95.75 143 LEU A C 1
ATOM 1184 O O . LEU A 1 143 ? -4.738 5.636 -7.347 1.00 95.75 143 LEU A O 1
ATOM 1188 N N . LEU A 1 144 ? -2.896 6.695 -6.652 1.00 96.75 144 LEU A N 1
ATOM 1189 C CA . LEU A 1 144 ? -3.056 6.380 -5.237 1.00 96.75 144 LEU A CA 1
ATOM 1190 C C . LEU A 1 144 ? -3.456 7.628 -4.447 1.00 96.75 144 LEU A C 1
ATOM 1192 O O . LEU A 1 144 ? -3.089 8.757 -4.768 1.00 96.75 144 LEU A O 1
ATOM 1196 N N . THR A 1 145 ? -4.158 7.416 -3.339 1.00 96.06 145 THR A N 1
ATOM 1197 C CA . THR A 1 145 ? -4.490 8.490 -2.401 1.00 96.06 145 THR A CA 1
ATOM 1198 C C . THR A 1 145 ? -3.260 8.857 -1.580 1.00 96.06 145 THR A C 1
ATOM 1200 O O . THR A 1 145 ? -2.762 8.039 -0.806 1.00 96.06 145 THR A O 1
ATOM 1203 N N . LEU A 1 146 ? -2.778 10.092 -1.708 1.00 94.31 146 LEU A N 1
ATOM 1204 C CA . LEU A 1 146 ? -1.733 10.626 -0.836 1.00 94.31 146 LEU A CA 1
ATOM 1205 C C . LEU A 1 146 ? -2.288 10.818 0.582 1.00 94.31 146 LEU A C 1
ATOM 1207 O O . LEU A 1 146 ? -3.231 11.579 0.790 1.00 94.31 146 LEU A O 1
ATOM 1211 N N . LEU A 1 147 ? -1.672 10.162 1.561 1.00 91.88 147 LEU A N 1
ATOM 1212 C CA . LEU A 1 147 ? -1.972 10.362 2.971 1.00 91.88 147 LEU A CA 1
ATOM 1213 C C . LEU A 1 147 ? -1.044 11.439 3.539 1.00 91.88 147 LEU A C 1
ATOM 1215 O O . LEU A 1 147 ? 0.181 11.299 3.483 1.00 91.88 147 LEU A O 1
ATOM 1219 N N . ARG A 1 148 ? -1.621 12.507 4.090 1.00 80.19 148 ARG A N 1
ATOM 1220 C CA . ARG A 1 148 ? -0.869 13.605 4.702 1.00 80.19 148 ARG A CA 1
ATOM 1221 C C . ARG A 1 148 ? -1.149 13.700 6.201 1.00 80.19 148 ARG A C 1
ATOM 1223 O O . ARG A 1 148 ? -2.206 13.287 6.666 1.00 80.19 148 ARG A O 1
ATOM 1230 N N . ASP A 1 149 ? -0.160 14.197 6.938 1.00 65.00 149 ASP A N 1
ATOM 1231 C CA . ASP A 1 149 ? -0.162 14.300 8.407 1.00 65.00 149 ASP A CA 1
ATOM 1232 C C . ASP A 1 149 ? -0.569 15.708 8.905 1.00 65.00 149 ASP A C 1
ATOM 1234 O O . ASP A 1 149 ? -0.495 15.983 10.102 1.00 65.00 149 ASP A O 1
ATOM 1238 N N . ASP A 1 150 ? -0.960 16.599 7.982 1.00 58.56 150 ASP A N 1
ATOM 1239 C CA . ASP A 1 150 ? -1.293 18.020 8.175 1.00 58.56 150 ASP A CA 1
ATOM 1240 C C . ASP A 1 150 ? -2.804 18.302 8.324 1.00 58.56 150 ASP A C 1
ATOM 1242 O O . ASP A 1 150 ? -3.232 19.442 8.148 1.00 58.56 150 ASP A O 1
ATOM 1246 N N . ILE A 1 151 ? -3.598 17.284 8.681 1.00 44.28 151 ILE A N 1
ATOM 1247 C CA . ILE A 1 151 ? -5.017 17.418 9.064 1.00 44.28 151 ILE A CA 1
ATOM 1248 C C . ILE A 1 151 ? -5.150 17.410 10.588 1.00 44.28 151 ILE A C 1
ATOM 1250 O O . ILE A 1 151 ? -4.533 16.522 11.228 1.00 44.28 151 ILE A O 1
#

Radius of gyration: 16.21 Å; chains: 1; bounding box: 46×32×43 Å

Sequence (151 aa):
MIERIHEATDKVKKLLEKLGYTVERIKVVHFGRHRLFELSRLIPTFSGYNKVKYKVYVVYQREPLKYFSKMYKYEEDVEAIGINYSVLKGLVDSNVNLVIFVFRDGRMYAGKPSEILMDAEDEGWIRTSKKTGEKIVNYPVTLLTLLRDDI

Foldseek 3Di:
DAPDVVSVVVLVQVLVVVVAKDFPDWDQDDVRQKIKTWIWHWDQDPVGTDIDIAIEIEGEDAAFDQCLCVVLVPPDGFTWDKDFLVVLVVCVVVVHQKYWYAYRVGKIWIDGSVVLNVVCVVSVQWDQDPVPRTIMRIGTSVPTDTRDPPD